Protein AF-A0A1J4XMN5-F1 (afdb_monomer_lite)

Sequence (183 aa):
MKHSKLVRDRIPEVIREAGKTPITHIADDAEYWQKLKQKLQEEVEEFIDNEETEELADILEIMYAICGFKRVSRDELESLRKKKAGERGGFKSRIILEEVKMKESSGAEKEDDEFWADGAFAETLGPEDLKEKMKTFHKKHDEDMNFNCRKCNKPISAHNKDWHNGMCDDCFNKEFFPDNEED

Secondary structure (DSSP, 8-state):
--------TTHHHHHHHTT------PPPHHHHHHHHHHHHHHHHHHHHHH--HHHHHHHHHHHHHHHHHHT--HHHHHHHHHHHHHHH--GGG-------PPP--SS------TTSSTTTTT-SS-HHHHHHHHHSTTS-TTS---EE-TTT--EE-HHHHHHTTT--HHHHHHHHS------

Foldseek 3Di:
DDDPADDPPCVQVVCVVVVHHDDDDDDDLVVVVVRLVVQLVVLVVVCVVPVDVVSVVSNVVSVVVVCVSLVNAPVNVVVVVVVLCVVPNDCPVVDDDDDDDDPPDPDDDDDDDPCPPVCNNPDDPDPVNVVVVVVCVPPDFPPQQPAAAPPPRHGGHPCCVVRLVSHDPVVSCCVRPNPPPDD

pLDDT: mean 77.35, std 20.61, range [35.09, 97.56]

Radius of gyration: 22.23 Å; chains: 1; bounding box: 67×42×49 Å

Structure (mmCIF, N/CA/C/O backbone):
data_AF-A0A1J4XMN5-F1
#
_entry.id   AF-A0A1J4XMN5-F1
#
loop_
_atom_site.group_PDB
_atom_site.id
_atom_site.type_symbol
_atom_site.label_atom_id
_atom_site.label_alt_id
_atom_site.label_comp_id
_atom_site.label_asym_id
_atom_site.label_entity_id
_atom_site.label_seq_id
_atom_site.pdbx_PDB_ins_code
_atom_site.Cartn_x
_atom_site.Cartn_y
_atom_site.Cartn_z
_atom_site.occupancy
_atom_site.B_iso_or_equiv
_atom_site.auth_seq_id
_atom_site.auth_comp_id
_atom_site.auth_asym_id
_atom_site.auth_atom_id
_atom_site.pdbx_PDB_model_num
ATOM 1 N N . MET A 1 1 ? -7.810 8.520 24.103 1.00 43.06 1 MET A N 1
ATOM 2 C CA . MET A 1 1 ? -7.811 9.414 22.924 1.00 43.06 1 MET A CA 1
ATOM 3 C C . MET A 1 1 ? -8.559 8.712 21.798 1.00 43.06 1 MET A C 1
ATOM 5 O O . MET A 1 1 ? -8.494 7.491 21.736 1.00 43.06 1 MET A O 1
ATOM 9 N N . LYS A 1 2 ? -9.321 9.431 20.962 1.00 53.53 2 LYS A N 1
ATOM 10 C CA . LYS A 1 2 ? -9.888 8.843 19.737 1.00 53.53 2 LYS A CA 1
ATOM 11 C C . LYS A 1 2 ? -8.751 8.692 18.730 1.00 53.53 2 LYS A C 1
ATOM 13 O O . LYS A 1 2 ? -8.164 9.697 18.343 1.00 53.53 2 LYS A O 1
ATOM 18 N N . HIS A 1 3 ? -8.449 7.464 18.330 1.00 66.00 3 HIS A N 1
ATOM 19 C CA . HIS A 1 3 ? -7.509 7.191 17.248 1.00 66.00 3 HIS A CA 1
ATOM 20 C C . HIS A 1 3 ? -8.327 6.853 16.002 1.00 66.00 3 HIS A C 1
ATOM 22 O O . HIS A 1 3 ? -8.881 5.763 15.903 1.00 66.00 3 HIS A O 1
ATOM 28 N N . SER A 1 4 ? -8.459 7.809 15.081 1.00 84.38 4 SER A N 1
ATOM 29 C CA . SER A 1 4 ? -9.066 7.553 13.770 1.00 84.38 4 SER A CA 1
ATOM 30 C C . SER A 1 4 ? -8.013 6.889 12.882 1.00 84.38 4 SER A C 1
ATOM 32 O O . SER A 1 4 ? -7.236 7.589 12.231 1.00 84.38 4 SER A O 1
ATOM 34 N N . LYS A 1 5 ? -7.930 5.557 12.923 1.00 90.88 5 LYS A N 1
ATOM 35 C CA . LYS A 1 5 ? -7.041 4.747 12.076 1.00 90.88 5 LYS A CA 1
ATOM 36 C C . LYS A 1 5 ? -7.800 4.218 10.856 1.00 90.88 5 LYS A C 1
ATOM 38 O O . LYS A 1 5 ? -9.015 4.035 10.927 1.00 90.88 5 LYS A O 1
ATOM 43 N N . LEU A 1 6 ? -7.081 3.973 9.762 1.00 95.50 6 LEU A N 1
ATOM 44 C CA . LEU A 1 6 ? -7.609 3.193 8.643 1.00 95.50 6 LEU A CA 1
ATOM 45 C C . LEU A 1 6 ? -7.642 1.721 9.049 1.00 95.50 6 LEU A C 1
ATOM 47 O O . LEU A 1 6 ? -6.678 1.225 9.628 1.00 95.50 6 LEU A O 1
ATOM 51 N N . VAL A 1 7 ? -8.742 1.039 8.762 1.00 95.12 7 VAL A N 1
ATOM 52 C CA . VAL A 1 7 ? -8.933 -0.381 9.075 1.00 95.12 7 VAL A CA 1
ATOM 53 C C . VAL A 1 7 ? -9.435 -1.110 7.834 1.00 95.12 7 VAL A C 1
ATOM 55 O O . VAL A 1 7 ? -10.051 -0.484 6.974 1.00 95.12 7 VAL A O 1
ATOM 58 N N . ARG A 1 8 ? -9.198 -2.425 7.753 1.00 95.56 8 ARG A N 1
ATOM 59 C CA . ARG A 1 8 ? -9.770 -3.276 6.697 1.00 95.56 8 ARG A CA 1
ATOM 60 C C . ARG A 1 8 ? -11.302 -3.290 6.784 1.00 95.56 8 ARG A C 1
ATOM 62 O O . ARG A 1 8 ? -11.869 -3.191 7.875 1.00 95.56 8 ARG A O 1
ATOM 69 N N . ASP A 1 9 ? -11.962 -3.502 5.650 1.00 95.62 9 ASP A N 1
ATOM 70 C CA . ASP A 1 9 ? -13.419 -3.350 5.497 1.00 95.62 9 ASP A CA 1
ATOM 71 C C . ASP A 1 9 ? -14.252 -4.201 6.465 1.00 95.62 9 ASP A C 1
ATOM 73 O O . ASP A 1 9 ? -15.321 -3.782 6.905 1.00 95.62 9 ASP A O 1
ATOM 77 N N . ARG A 1 10 ? -13.744 -5.380 6.850 1.00 96.56 10 ARG A N 1
ATOM 78 C CA . ARG A 1 10 ? -14.429 -6.304 7.772 1.00 96.56 10 ARG A CA 1
ATOM 79 C C . ARG A 1 10 ? -14.141 -6.049 9.253 1.00 96.56 10 ARG A C 1
ATOM 81 O O . ARG A 1 10 ? -14.797 -6.633 10.110 1.00 96.56 10 ARG A O 1
ATOM 88 N N . ILE A 1 11 ? -13.214 -5.157 9.605 1.00 95.50 11 ILE A N 1
ATOM 89 C CA . ILE A 1 11 ? -12.894 -4.869 11.016 1.00 95.50 11 ILE A CA 1
ATOM 90 C C . ILE A 1 11 ? -14.115 -4.374 11.811 1.00 95.50 11 ILE A C 1
ATOM 92 O O . ILE A 1 11 ? -14.312 -4.838 12.937 1.00 95.50 11 ILE A O 1
ATOM 96 N N . PRO A 1 12 ? -14.997 -3.506 11.277 1.00 95.00 12 PRO A N 1
ATOM 97 C CA . PRO A 1 12 ? -16.227 -3.140 11.974 1.00 95.00 12 PRO A CA 1
ATOM 98 C C . PRO A 1 12 ? -17.141 -4.340 12.273 1.00 95.00 12 PRO A C 1
ATOM 100 O O . PRO A 1 12 ? -17.806 -4.351 13.306 1.00 95.00 12 PRO A O 1
ATOM 103 N N . GLU A 1 13 ? -17.183 -5.351 11.403 1.00 96.75 13 GLU A N 1
ATOM 104 C CA . GLU A 1 13 ? -17.968 -6.576 11.615 1.00 96.75 13 GLU A CA 1
ATOM 105 C C . GLU A 1 13 ? -17.373 -7.418 12.740 1.00 96.75 13 GLU A C 1
ATOM 107 O O . GLU A 1 13 ? -18.078 -7.725 13.699 1.00 96.75 13 GLU A O 1
ATOM 112 N N . VAL A 1 14 ? -16.061 -7.653 12.703 1.00 96.75 14 VAL A N 1
ATOM 113 C CA . VAL A 1 14 ? -15.330 -8.370 13.760 1.00 96.75 14 VAL A CA 1
ATOM 114 C C . VAL A 1 14 ? -15.523 -7.701 15.130 1.00 96.75 14 VAL A C 1
ATOM 116 O O . VAL A 1 14 ? -15.741 -8.370 16.141 1.00 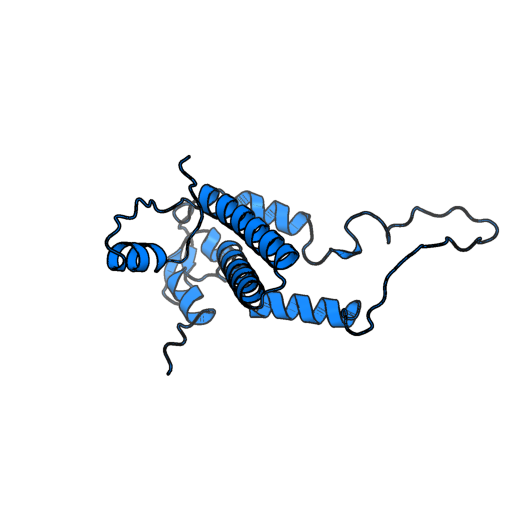96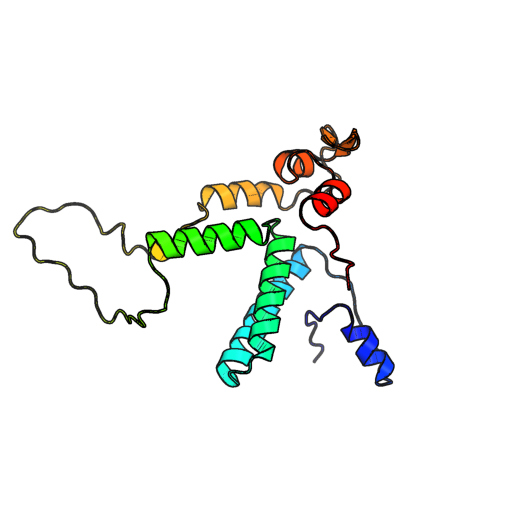.75 14 VAL A O 1
ATOM 119 N N . ILE A 1 15 ? -15.514 -6.363 15.190 1.00 93.94 15 ILE A N 1
ATOM 120 C CA . ILE A 1 15 ? -15.774 -5.617 16.435 1.00 93.94 15 ILE A CA 1
ATOM 121 C C . ILE A 1 15 ? -17.207 -5.857 16.941 1.00 93.94 15 ILE A C 1
ATOM 123 O O . ILE A 1 15 ? -17.400 -6.017 18.151 1.00 93.94 15 ILE A O 1
ATOM 127 N N . ARG A 1 16 ? -18.203 -5.895 16.043 1.00 96.81 16 ARG A N 1
ATOM 128 C CA . ARG A 1 16 ? -19.604 -6.194 16.397 1.00 96.81 16 ARG A CA 1
ATOM 129 C C . ARG A 1 16 ? -19.766 -7.615 16.924 1.00 96.81 16 ARG A C 1
ATOM 131 O O . ARG A 1 16 ? -20.441 -7.802 17.934 1.00 96.81 16 ARG A O 1
ATOM 138 N N . GLU A 1 17 ? -19.122 -8.589 16.290 1.00 96.75 17 GLU A N 1
ATOM 139 C CA . GLU A 1 17 ? -19.130 -9.994 16.722 1.00 96.75 17 GLU A CA 1
ATOM 140 C C . GLU A 1 17 ? -18.496 -10.176 18.105 1.00 96.75 17 GLU A C 1
ATOM 142 O O . GLU A 1 17 ? -18.982 -10.959 18.918 1.00 96.75 17 GLU A O 1
ATOM 147 N N . ALA A 1 18 ? -17.489 -9.365 18.434 1.00 96.44 18 ALA A N 1
ATOM 148 C CA . ALA A 1 18 ? -16.900 -9.300 19.770 1.00 96.44 18 ALA A CA 1
ATOM 149 C C . ALA A 1 18 ? -17.785 -8.582 20.820 1.00 96.44 18 ALA A C 1
ATOM 151 O O . ALA A 1 18 ? -17.315 -8.283 21.922 1.00 96.44 18 ALA A O 1
ATOM 152 N N . GLY A 1 19 ? -19.042 -8.253 20.494 1.00 96.75 19 GLY A N 1
ATOM 153 C CA . GLY A 1 19 ? -19.995 -7.590 21.390 1.00 96.75 19 GLY A CA 1
ATOM 154 C C . GLY A 1 19 ? -19.717 -6.101 21.627 1.00 96.75 19 GLY A C 1
ATOM 155 O O . GLY A 1 19 ? -20.269 -5.512 22.557 1.00 96.75 19 GLY A O 1
ATOM 156 N N . LYS A 1 20 ? -18.852 -5.477 20.817 1.00 96.06 20 LYS A N 1
ATOM 157 C CA . LYS A 1 20 ? -18.504 -4.051 20.904 1.00 96.06 20 LYS A CA 1
ATOM 158 C C . LYS A 1 20 ? -19.207 -3.264 19.794 1.00 96.06 20 LYS A C 1
ATOM 160 O O . LYS A 1 20 ? -19.595 -3.805 18.767 1.00 96.06 20 LYS A O 1
ATOM 165 N N . THR A 1 21 ? -19.379 -1.957 19.980 1.00 95.31 21 THR A N 1
ATOM 166 C CA . THR A 1 21 ? -19.981 -1.082 18.957 1.00 95.31 21 THR A CA 1
ATOM 167 C C . THR A 1 21 ? -18.892 -0.266 18.253 1.00 95.31 21 THR A C 1
ATOM 169 O O . THR A 1 21 ? -18.309 0.614 18.893 1.00 95.31 21 THR A O 1
ATOM 172 N N . PRO A 1 22 ? -18.589 -0.523 16.965 1.00 94.50 22 PRO A N 1
ATOM 173 C CA . PRO A 1 22 ? -17.651 0.301 16.210 1.00 94.50 22 PRO A CA 1
ATOM 174 C C . PRO A 1 22 ? -18.287 1.654 15.862 1.00 94.50 22 PRO A C 1
ATOM 176 O O . PRO A 1 22 ? -19.468 1.725 15.523 1.00 94.50 22 PRO A O 1
ATOM 179 N N . ILE A 1 23 ? -17.492 2.723 15.906 1.00 94.69 23 ILE A N 1
ATOM 180 C CA . ILE A 1 23 ? -17.872 4.051 15.410 1.00 94.69 23 ILE A CA 1
ATOM 181 C C . ILE A 1 23 ? -16.975 4.359 14.214 1.00 94.69 23 ILE A C 1
ATOM 183 O O . ILE A 1 23 ? -15.767 4.509 14.385 1.00 94.69 23 ILE A O 1
ATOM 187 N N . THR A 1 24 ? -17.562 4.433 13.022 1.00 94.44 24 THR A N 1
ATOM 188 C CA . THR A 1 24 ? -16.839 4.573 11.751 1.00 94.44 24 THR A CA 1
ATOM 189 C C . THR A 1 24 ? -17.468 5.649 10.876 1.00 94.44 24 THR A C 1
ATOM 191 O O . THR A 1 24 ? -18.656 5.947 10.995 1.00 94.44 24 THR A O 1
ATOM 194 N N . HIS A 1 25 ? -16.682 6.190 9.953 1.00 94.94 25 HIS A N 1
ATOM 195 C CA . HIS A 1 25 ? -17.148 6.990 8.824 1.00 94.94 25 HIS A CA 1
ATOM 196 C C . HIS A 1 25 ? -16.390 6.555 7.568 1.00 94.94 25 HIS A C 1
ATOM 198 O O . HIS A 1 25 ? -15.361 5.888 7.667 1.00 94.94 25 HIS A O 1
ATOM 204 N N . ILE A 1 26 ? -16.917 6.909 6.400 1.00 95.56 26 ILE A N 1
ATOM 205 C CA . ILE A 1 26 ? -16.227 6.696 5.127 1.00 95.56 26 ILE A CA 1
ATOM 206 C C . ILE A 1 26 ? -15.439 7.967 4.814 1.00 95.56 26 ILE A C 1
ATOM 208 O O . ILE A 1 26 ? -16.012 9.057 4.830 1.00 95.56 26 ILE A O 1
ATOM 212 N N . ALA A 1 27 ? -14.134 7.818 4.595 1.00 94.12 27 ALA A N 1
ATOM 213 C CA . ALA A 1 27 ? -13.236 8.919 4.266 1.00 94.12 27 ALA A CA 1
ATOM 214 C C . ALA A 1 27 ? -13.493 9.439 2.841 1.00 94.12 27 ALA A C 1
ATOM 216 O O . ALA A 1 27 ? -13.874 8.671 1.957 1.00 94.12 27 ALA A O 1
ATOM 217 N N . ASP A 1 28 ? -13.249 10.730 2.615 1.00 93.25 28 ASP A N 1
ATOM 218 C CA . ASP A 1 28 ? -13.096 11.263 1.257 1.00 93.25 28 ASP A CA 1
ATOM 219 C C . ASP A 1 28 ? -11.706 10.929 0.683 1.00 93.25 28 ASP A C 1
ATOM 221 O O . ASP A 1 28 ? -10.839 10.412 1.388 1.00 93.25 28 ASP A O 1
ATOM 225 N N . ASP A 1 29 ? -11.463 11.232 -0.594 1.00 92.50 29 ASP A N 1
ATOM 226 C CA . ASP A 1 29 ? -10.195 10.905 -1.263 1.00 92.50 29 ASP A CA 1
ATOM 227 C C . ASP A 1 29 ? -8.966 11.533 -0.582 1.00 92.50 29 ASP A C 1
ATOM 229 O O . ASP A 1 29 ? -7.884 10.936 -0.547 1.00 92.50 29 ASP A O 1
ATOM 233 N N . ALA A 1 30 ? -9.106 12.747 -0.040 1.00 93.06 30 ALA A N 1
ATOM 234 C CA . ALA A 1 30 ? -8.001 13.466 0.583 1.00 93.06 30 ALA A CA 1
ATOM 235 C C . ALA A 1 30 ? -7.661 12.870 1.954 1.00 93.06 30 ALA A C 1
ATOM 237 O O . ALA A 1 30 ? -6.485 12.618 2.243 1.00 93.06 30 ALA A O 1
ATOM 238 N N . GLU A 1 31 ? -8.679 12.611 2.777 1.00 92.62 31 GLU A N 1
ATOM 239 C CA . GLU A 1 31 ? -8.538 11.918 4.053 1.00 92.62 31 GLU A CA 1
ATOM 240 C C . GLU A 1 31 ? -8.009 10.499 3.829 1.00 92.62 31 GLU A C 1
ATOM 242 O O . GLU A 1 31 ? -7.037 10.105 4.475 1.00 92.62 31 GLU A O 1
ATOM 247 N N . TYR A 1 32 ? -8.572 9.753 2.877 1.00 95.31 32 TYR A N 1
ATOM 248 C CA . TYR A 1 32 ? -8.158 8.388 2.570 1.00 95.31 32 TYR A CA 1
ATOM 249 C C . TYR A 1 32 ? -6.684 8.322 2.162 1.00 95.31 32 TYR A C 1
ATOM 251 O O . TYR A 1 32 ? -5.929 7.518 2.707 1.00 95.31 32 TYR A O 1
ATOM 259 N N . TRP A 1 33 ? -6.220 9.230 1.297 1.00 95.56 33 TRP A N 1
ATOM 260 C CA . TRP A 1 33 ? -4.805 9.299 0.926 1.00 95.56 33 TRP A CA 1
ATOM 261 C C . TRP A 1 33 ? -3.885 9.597 2.115 1.00 95.56 33 TRP A C 1
ATOM 263 O O . TRP A 1 33 ? -2.801 9.021 2.239 1.00 95.56 33 TRP A O 1
ATOM 273 N N . GLN A 1 34 ? -4.288 10.508 3.004 1.00 95.62 34 GLN A N 1
ATOM 274 C CA . GLN A 1 34 ? -3.528 10.778 4.224 1.00 95.62 34 GLN A CA 1
ATOM 275 C C . GLN A 1 34 ? -3.486 9.551 5.137 1.00 95.62 34 GLN A C 1
ATOM 277 O O . GLN A 1 34 ? -2.426 9.229 5.675 1.00 95.62 34 GLN A O 1
ATOM 282 N N . LYS A 1 35 ? -4.616 8.858 5.274 1.00 95.88 35 LYS A N 1
ATOM 283 C CA . LYS A 1 35 ? -4.767 7.673 6.113 1.00 95.88 35 LYS A CA 1
ATOM 284 C C . LYS A 1 35 ? -3.999 6.466 5.577 1.00 95.88 35 LYS A C 1
ATOM 286 O O . LYS A 1 35 ? -3.371 5.787 6.378 1.00 95.88 35 LYS A O 1
ATOM 291 N N . LEU A 1 36 ? -3.938 6.264 4.260 1.00 96.94 36 LEU A N 1
ATOM 292 C CA . LEU A 1 36 ? -3.090 5.244 3.629 1.00 96.94 36 LEU A CA 1
ATOM 293 C C . LEU A 1 36 ? -1.604 5.459 3.931 1.00 96.94 36 LEU A C 1
ATOM 295 O O . LEU A 1 36 ? -0.912 4.515 4.290 1.00 96.94 36 LEU A O 1
ATOM 299 N N . LYS A 1 37 ? -1.108 6.700 3.828 1.00 96.31 37 LYS A N 1
ATOM 300 C CA . LYS A 1 37 ? 0.298 7.008 4.152 1.00 96.31 37 LYS A CA 1
ATOM 301 C C . LYS A 1 37 ? 0.615 6.783 5.629 1.00 96.31 37 LYS A C 1
ATOM 303 O O . LYS A 1 37 ? 1.678 6.263 5.937 1.00 96.31 37 LYS A O 1
ATOM 308 N N . GLN A 1 38 ? -0.297 7.182 6.519 1.00 96.06 38 GLN A N 1
ATOM 309 C CA . GLN A 1 38 ? -0.162 6.926 7.957 1.00 96.06 38 GLN A CA 1
ATOM 310 C C . GLN A 1 38 ? -0.132 5.426 8.240 1.00 96.06 38 GLN A C 1
ATOM 312 O O . GLN A 1 38 ? 0.732 4.978 8.979 1.00 96.06 38 GLN A O 1
ATOM 317 N N . LYS A 1 39 ? -1.032 4.662 7.611 1.00 96.44 39 LYS A N 1
ATOM 318 C CA . LYS A 1 39 ? -1.102 3.214 7.790 1.00 96.44 39 LYS A CA 1
ATOM 319 C C . LYS A 1 39 ? 0.154 2.518 7.263 1.00 96.44 39 LYS A C 1
ATOM 321 O O . LYS A 1 39 ? 0.698 1.682 7.956 1.00 96.44 39 LYS A O 1
ATOM 326 N N . LEU A 1 40 ? 0.677 2.926 6.102 1.00 97.38 40 LEU A N 1
ATOM 327 C CA . LEU A 1 40 ? 1.943 2.396 5.577 1.00 97.38 40 LEU A CA 1
ATOM 328 C C . LEU A 1 40 ? 3.110 2.622 6.544 1.00 97.38 40 LEU A C 1
ATOM 330 O O . LEU A 1 40 ? 3.948 1.746 6.699 1.00 97.38 40 LEU A O 1
ATOM 334 N N . GLN A 1 41 ? 3.185 3.810 7.148 1.00 97.06 41 GLN A N 1
ATOM 335 C CA . GLN A 1 41 ? 4.225 4.111 8.126 1.00 97.06 41 GLN A CA 1
ATOM 336 C C . GLN A 1 41 ? 4.079 3.238 9.378 1.00 97.06 41 GLN A C 1
ATOM 338 O O . GLN A 1 41 ? 5.077 2.691 9.825 1.00 97.06 41 GLN A O 1
ATOM 343 N N . GLU A 1 42 ? 2.854 3.093 9.890 1.00 95.44 42 GLU A N 1
ATOM 344 C CA . GLU A 1 42 ? 2.531 2.232 11.034 1.00 95.44 42 GLU A CA 1
ATOM 345 C C . GLU A 1 42 ? 3.007 0.791 10.799 1.00 95.44 42 GLU A C 1
ATOM 347 O O . GLU A 1 42 ? 3.848 0.327 11.557 1.00 95.44 42 GLU A O 1
ATOM 352 N N . GLU A 1 43 ? 2.602 0.128 9.708 1.00 96.81 43 GLU A N 1
ATOM 353 C CA . GLU A 1 43 ? 2.979 -1.287 9.509 1.00 96.81 43 GLU A CA 1
ATOM 354 C C . GLU A 1 43 ? 4.480 -1.466 9.214 1.00 96.81 43 GLU A C 1
ATOM 356 O O . GLU A 1 43 ? 5.062 -2.504 9.511 1.00 96.81 43 GLU A O 1
ATOM 361 N N . VAL A 1 44 ? 5.141 -0.470 8.605 1.00 97.56 44 VAL A N 1
ATOM 362 C CA . VAL A 1 44 ? 6.603 -0.510 8.411 1.00 97.56 44 VAL A CA 1
ATOM 363 C C . VAL A 1 44 ? 7.327 -0.387 9.749 1.00 97.56 44 VAL A C 1
ATOM 365 O O . VAL A 1 44 ? 8.322 -1.077 9.951 1.00 97.56 44 VAL A O 1
ATOM 368 N N . GLU A 1 45 ? 6.855 0.479 10.646 1.00 97.38 45 GLU A N 1
ATOM 369 C CA . GLU A 1 45 ? 7.384 0.590 12.009 1.00 97.38 45 GLU A CA 1
ATOM 370 C C . GLU A 1 45 ? 7.135 -0.707 12.795 1.00 97.38 45 GLU A C 1
ATOM 372 O O . GLU A 1 45 ? 8.071 -1.228 13.397 1.00 97.38 45 GLU A O 1
ATOM 377 N N . GLU A 1 46 ? 5.935 -1.290 12.704 1.00 94.75 46 GLU A N 1
ATOM 378 C CA . GLU A 1 46 ? 5.612 -2.577 13.337 1.00 94.75 46 GLU A CA 1
ATOM 379 C C . GLU A 1 46 ? 6.500 -3.710 12.794 1.00 94.75 46 GLU A C 1
ATOM 381 O O . GLU A 1 46 ? 7.121 -4.423 13.584 1.00 94.75 46 GLU A O 1
ATOM 386 N N . PHE A 1 47 ? 6.694 -3.802 11.472 1.00 96.69 47 PHE A N 1
ATOM 387 C CA . PHE A 1 47 ? 7.612 -4.774 10.867 1.00 96.69 47 PHE A CA 1
ATOM 388 C C . PHE A 1 47 ? 9.066 -4.590 11.326 1.00 96.69 47 PHE A C 1
ATOM 390 O O . PHE A 1 47 ? 9.775 -5.574 11.523 1.00 96.69 47 PHE A O 1
ATOM 397 N N . ILE A 1 48 ? 9.539 -3.349 11.479 1.00 96.19 48 ILE A N 1
ATOM 398 C CA . ILE A 1 48 ? 10.895 -3.076 11.981 1.00 96.19 48 ILE A CA 1
ATOM 399 C C . ILE A 1 48 ? 11.044 -3.543 13.436 1.00 96.19 48 ILE A C 1
ATOM 401 O O . ILE A 1 48 ? 12.119 -4.009 13.813 1.00 96.19 48 ILE A O 1
ATOM 405 N N . ASP A 1 49 ? 9.986 -3.427 14.238 1.00 95.44 49 ASP A N 1
ATOM 406 C CA . ASP A 1 49 ? 10.009 -3.771 15.659 1.00 95.44 49 ASP A CA 1
ATOM 407 C C . ASP A 1 49 ? 9.862 -5.281 15.919 1.00 95.44 49 ASP A C 1
ATOM 409 O O . ASP A 1 49 ? 10.510 -5.809 16.830 1.00 95.44 49 ASP A O 1
ATOM 413 N N . ASN A 1 50 ? 9.009 -5.980 15.161 1.00 93.62 50 ASN A N 1
ATOM 414 C CA . ASN A 1 50 ? 8.642 -7.380 15.422 1.00 93.62 50 ASN A CA 1
ATOM 415 C C . ASN A 1 50 ? 9.113 -8.387 14.348 1.00 93.62 50 ASN A C 1
ATOM 417 O O . ASN A 1 50 ? 9.186 -9.582 14.637 1.00 93.62 50 ASN A O 1
ATOM 421 N N . GLU A 1 51 ? 9.477 -7.918 13.149 1.00 92.06 51 GLU A N 1
ATOM 422 C CA . GLU A 1 51 ? 9.890 -8.715 11.980 1.00 92.06 51 GLU A CA 1
ATOM 423 C C . GLU A 1 51 ? 8.872 -9.793 11.541 1.00 92.06 51 GLU A C 1
ATOM 425 O O . GLU A 1 51 ? 9.228 -10.788 10.897 1.00 92.06 51 GLU A O 1
ATOM 430 N N . GLU A 1 52 ? 7.589 -9.614 11.864 1.00 93.38 52 GLU A N 1
ATOM 431 C CA . GLU A 1 52 ? 6.548 -10.602 11.590 1.00 93.38 52 GLU A CA 1
ATOM 432 C C . GLU A 1 52 ? 6.102 -10.590 10.119 1.00 93.38 52 GLU A C 1
ATOM 434 O O . GLU A 1 52 ? 5.982 -9.560 9.454 1.00 93.38 52 GLU A O 1
ATOM 439 N N . THR A 1 53 ? 5.819 -11.778 9.576 1.00 90.69 53 THR A N 1
ATOM 440 C CA . THR A 1 53 ? 5.367 -11.917 8.181 1.00 90.69 53 THR A CA 1
ATOM 441 C C . THR A 1 53 ? 3.965 -11.365 7.942 1.00 90.69 53 THR A C 1
ATOM 443 O O . THR A 1 53 ? 3.618 -11.102 6.790 1.00 90.69 53 THR A O 1
ATOM 446 N N . GLU A 1 54 ? 3.161 -11.217 8.998 1.00 93.25 54 GLU A N 1
ATOM 447 C CA . GLU A 1 54 ? 1.831 -10.603 8.917 1.00 93.25 54 GLU A CA 1
ATOM 448 C C . GLU A 1 54 ? 1.948 -9.122 8.526 1.00 93.25 54 GLU A C 1
ATOM 450 O O . GLU A 1 54 ? 1.279 -8.694 7.585 1.00 93.25 54 GLU A O 1
ATOM 455 N N . GLU A 1 55 ? 2.923 -8.398 9.084 1.00 95.12 55 GLU A N 1
ATOM 456 C CA . GLU A 1 55 ? 3.171 -6.992 8.740 1.00 95.12 55 GLU A CA 1
ATOM 457 C C . GLU A 1 55 ? 3.606 -6.816 7.281 1.00 95.12 55 GLU A C 1
ATOM 459 O O . GLU A 1 55 ? 3.192 -5.884 6.593 1.00 95.12 55 GLU A O 1
ATOM 464 N N . LEU A 1 56 ? 4.387 -7.757 6.736 1.00 93.31 56 LEU A N 1
ATOM 465 C CA . LEU A 1 56 ? 4.722 -7.753 5.306 1.00 93.31 56 LEU A CA 1
ATOM 466 C C . LEU A 1 56 ? 3.482 -7.919 4.418 1.00 93.31 56 LEU A C 1
ATOM 468 O O . LEU A 1 56 ? 3.429 -7.344 3.324 1.00 93.31 56 LEU A O 1
ATOM 472 N N . ALA A 1 57 ? 2.496 -8.704 4.860 1.00 95.56 57 ALA A N 1
ATOM 473 C CA . ALA A 1 57 ? 1.237 -8.868 4.142 1.00 95.56 57 ALA A CA 1
ATOM 474 C C . ALA A 1 57 ? 0.386 -7.591 4.209 1.00 95.56 57 ALA A C 1
ATOM 476 O O . ALA A 1 57 ? -0.202 -7.204 3.195 1.00 95.56 57 ALA A O 1
ATOM 477 N N . ASP A 1 58 ? 0.370 -6.899 5.350 1.00 95.56 58 ASP A N 1
ATOM 478 C CA . ASP A 1 58 ? -0.312 -5.611 5.491 1.00 95.56 58 ASP A CA 1
ATOM 479 C C . ASP A 1 58 ? 0.371 -4.502 4.671 1.00 95.56 58 ASP A C 1
ATOM 481 O O . ASP A 1 58 ? -0.305 -3.784 3.929 1.00 95.56 58 ASP A O 1
ATOM 485 N N . ILE A 1 59 ? 1.707 -4.432 4.659 1.00 97.38 59 ILE A N 1
ATOM 486 C CA . ILE A 1 59 ? 2.462 -3.530 3.772 1.00 97.38 59 ILE A CA 1
ATOM 487 C C . ILE A 1 59 ? 2.099 -3.791 2.303 1.00 97.38 59 ILE A C 1
ATOM 489 O O . ILE A 1 59 ? 1.860 -2.846 1.544 1.00 97.38 59 ILE A O 1
ATOM 493 N N . LEU A 1 60 ? 2.020 -5.060 1.884 1.00 96.19 60 LEU A N 1
ATOM 494 C CA . LEU A 1 60 ? 1.652 -5.419 0.513 1.00 96.19 60 LEU A CA 1
ATOM 495 C C . LEU A 1 60 ? 0.206 -5.019 0.170 1.00 96.19 60 LEU A C 1
ATOM 497 O O . LEU A 1 60 ? -0.033 -4.473 -0.910 1.00 96.19 60 LEU A O 1
ATOM 501 N N . GLU A 1 61 ? -0.746 -5.245 1.078 1.00 97.25 61 GLU A N 1
ATOM 502 C CA . GLU A 1 61 ? -2.133 -4.792 0.923 1.00 97.25 61 GLU A CA 1
ATOM 503 C C . GLU A 1 61 ? -2.188 -3.275 0.720 1.00 97.25 61 GLU A C 1
ATOM 505 O O . GLU A 1 61 ? -2.822 -2.782 -0.216 1.00 97.25 61 GLU A O 1
ATOM 510 N N . ILE A 1 62 ? -1.461 -2.521 1.547 1.00 97.06 62 ILE A N 1
ATOM 511 C CA . ILE A 1 62 ? -1.415 -1.061 1.459 1.00 97.06 62 ILE A CA 1
ATOM 512 C C . ILE A 1 62 ? -0.778 -0.617 0.140 1.00 97.06 62 ILE A C 1
ATOM 514 O O . ILE A 1 62 ? -1.270 0.323 -0.488 1.00 97.06 62 ILE A O 1
ATOM 518 N N . MET A 1 63 ? 0.264 -1.303 -0.345 1.00 96.50 63 MET A N 1
ATOM 519 C CA . MET A 1 63 ? 0.830 -1.037 -1.671 1.00 96.50 63 MET A CA 1
ATOM 520 C C . MET A 1 63 ? -0.213 -1.220 -2.780 1.00 96.50 63 MET A C 1
ATOM 522 O O . MET A 1 63 ? -0.281 -0.390 -3.690 1.00 96.50 63 MET A O 1
ATOM 526 N N . TYR A 1 64 ? -1.056 -2.254 -2.708 1.00 94.62 64 TYR A N 1
ATOM 527 C CA . TYR A 1 64 ? -2.147 -2.450 -3.666 1.00 94.62 64 TYR A CA 1
ATOM 528 C C . TYR A 1 64 ? -3.262 -1.412 -3.525 1.00 94.62 64 TYR A C 1
ATOM 530 O O . TYR A 1 64 ? -3.745 -0.918 -4.544 1.00 94.62 64 TYR A O 1
ATOM 538 N N . ALA A 1 65 ? -3.619 -1.010 -2.307 1.00 95.31 65 ALA A N 1
ATOM 539 C CA . ALA A 1 65 ? -4.572 0.071 -2.076 1.00 95.31 65 ALA A CA 1
ATOM 540 C C . ALA A 1 65 ? -4.060 1.409 -2.642 1.00 95.31 65 ALA A C 1
ATOM 542 O O . ALA A 1 65 ? -4.802 2.137 -3.305 1.00 95.31 65 ALA A O 1
ATOM 543 N N . ILE A 1 66 ? -2.767 1.705 -2.465 1.00 95.25 66 ILE A N 1
ATOM 544 C CA . ILE A 1 66 ? -2.096 2.865 -3.066 1.00 95.25 66 ILE A CA 1
ATOM 545 C C . ILE A 1 66 ? -2.108 2.764 -4.593 1.00 95.25 66 ILE A C 1
ATOM 547 O O . ILE A 1 66 ? -2.389 3.760 -5.255 1.00 95.25 66 ILE A O 1
ATOM 551 N N . CYS A 1 67 ? -1.835 1.586 -5.157 1.00 92.00 67 CYS A N 1
ATOM 552 C CA . CYS A 1 67 ? -1.922 1.345 -6.598 1.00 92.00 67 CYS A CA 1
ATOM 553 C C . CYS A 1 67 ? -3.329 1.635 -7.130 1.00 92.00 67 CYS A C 1
ATOM 555 O O . CYS A 1 67 ? -3.463 2.411 -8.072 1.00 92.00 67 CYS A O 1
ATOM 557 N N . GLY A 1 68 ? -4.371 1.107 -6.481 1.00 90.19 68 GLY A N 1
ATOM 558 C CA . GLY A 1 68 ? -5.764 1.383 -6.834 1.00 90.19 68 GLY A CA 1
ATOM 559 C C . GLY A 1 68 ? -6.095 2.874 -6.760 1.00 90.19 68 GLY A C 1
ATOM 560 O O . GLY A 1 68 ? -6.604 3.447 -7.722 1.00 90.19 68 GLY A O 1
ATOM 561 N N . PHE A 1 69 ? -5.703 3.541 -5.670 1.00 91.88 69 PHE A N 1
ATOM 562 C CA . PHE A 1 69 ? -5.919 4.980 -5.492 1.00 91.88 69 PHE A CA 1
ATOM 563 C C . PHE A 1 69 ? -5.170 5.830 -6.534 1.00 91.88 69 PHE A C 1
ATOM 565 O O . PHE A 1 69 ? -5.686 6.833 -7.026 1.00 91.88 69 PHE A O 1
ATOM 572 N N . LYS A 1 70 ? -3.949 5.426 -6.905 1.00 89.06 70 LYS A N 1
ATOM 573 C CA . LYS A 1 70 ? -3.116 6.091 -7.922 1.00 89.06 70 LYS A CA 1
ATOM 574 C C . LYS A 1 70 ? -3.407 5.640 -9.350 1.00 89.06 70 LYS A C 1
ATOM 576 O O . LYS A 1 70 ? -2.833 6.219 -10.270 1.00 89.06 70 LYS A O 1
ATOM 581 N N . ARG A 1 71 ? -4.289 4.653 -9.532 1.00 86.69 71 ARG A N 1
ATOM 582 C CA . ARG A 1 71 ? -4.630 4.036 -10.824 1.00 86.69 71 ARG A CA 1
ATOM 583 C C . ARG A 1 71 ? -3.419 3.478 -11.553 1.00 86.69 71 ARG A C 1
ATOM 585 O O . ARG A 1 71 ? -3.261 3.655 -12.755 1.00 86.69 71 ARG A O 1
ATOM 592 N N . VAL A 1 72 ? -2.553 2.837 -10.788 1.00 88.81 72 VAL A N 1
ATOM 593 C CA . VAL A 1 72 ? -1.460 2.027 -11.308 1.00 88.81 72 VAL A CA 1
ATOM 594 C C . VAL A 1 72 ? -1.891 0.581 -11.137 1.00 88.81 72 VAL A C 1
ATOM 596 O O . VAL A 1 72 ? -2.296 0.179 -10.049 1.00 88.81 72 VAL A O 1
ATOM 599 N N . SER A 1 73 ? -1.852 -0.205 -12.204 1.00 87.94 73 SER A N 1
ATOM 600 C CA . SER A 1 73 ? -2.141 -1.634 -12.109 1.00 87.94 73 SER A CA 1
ATOM 601 C C . SER A 1 73 ? -1.004 -2.376 -11.402 1.00 87.94 73 SER A C 1
ATOM 603 O O . SER A 1 73 ? 0.153 -1.941 -11.378 1.00 87.94 73 SER A O 1
ATOM 605 N N . ARG A 1 74 ? -1.320 -3.548 -10.844 1.00 89.75 74 ARG A N 1
ATOM 606 C CA . ARG A 1 74 ? -0.310 -4.425 -10.232 1.00 89.75 74 ARG A CA 1
ATOM 607 C C . ARG A 1 74 ? 0.756 -4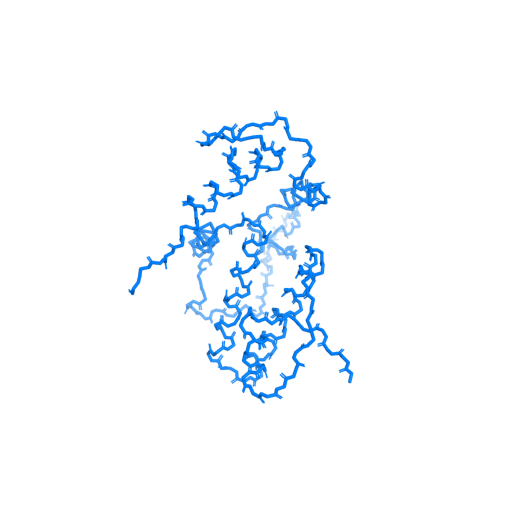.838 -11.253 1.00 89.75 74 ARG A C 1
ATOM 609 O O . ARG A 1 74 ? 1.938 -4.853 -10.922 1.00 89.75 74 ARG A O 1
ATOM 616 N N . ASP A 1 75 ? 0.345 -5.090 -12.493 1.00 90.31 75 ASP A N 1
ATOM 617 C CA . ASP A 1 75 ? 1.238 -5.475 -13.587 1.00 90.31 75 ASP A CA 1
ATOM 618 C C . ASP A 1 75 ? 2.157 -4.336 -14.029 1.00 90.31 75 ASP A C 1
ATOM 620 O O . ASP A 1 75 ? 3.330 -4.573 -14.324 1.00 90.31 75 ASP A O 1
ATOM 624 N N . GLU A 1 76 ? 1.670 -3.092 -14.044 1.00 89.56 76 GLU A N 1
ATOM 625 C CA . GLU A 1 76 ? 2.513 -1.920 -14.301 1.00 89.56 76 GLU A CA 1
ATOM 626 C C . GLU A 1 76 ? 3.551 -1.739 -13.194 1.00 89.56 76 GLU A C 1
ATOM 628 O O . GLU A 1 76 ? 4.735 -1.557 -13.493 1.00 89.56 76 GLU A O 1
ATOM 633 N N . LEU A 1 77 ? 3.146 -1.850 -11.923 1.00 91.94 77 LEU A N 1
ATOM 634 C CA . LEU A 1 77 ? 4.080 -1.770 -10.799 1.00 91.94 77 LEU A CA 1
ATOM 635 C C . LEU A 1 77 ? 5.128 -2.892 -10.861 1.00 91.94 77 LEU A C 1
ATOM 637 O O . LEU A 1 77 ? 6.324 -2.642 -10.693 1.00 91.94 77 LEU A O 1
ATOM 641 N N . GLU A 1 78 ? 4.705 -4.120 -11.154 1.00 93.75 78 GLU A N 1
ATOM 642 C CA . GLU A 1 78 ? 5.599 -5.270 -11.286 1.00 93.75 78 GLU A CA 1
ATOM 643 C C . GLU A 1 78 ? 6.540 -5.132 -12.490 1.00 93.75 78 GLU A C 1
ATOM 645 O O . GLU A 1 78 ? 7.724 -5.469 -12.409 1.00 93.75 78 GLU A O 1
ATOM 650 N N . SER A 1 79 ? 6.054 -4.581 -13.601 1.00 93.31 79 SER A N 1
ATOM 651 C CA . SER A 1 79 ? 6.869 -4.287 -14.782 1.00 93.31 79 SER A CA 1
ATOM 652 C C . SER A 1 79 ? 7.927 -3.228 -14.477 1.00 93.31 79 SER A C 1
ATOM 654 O O . SER A 1 79 ? 9.092 -3.406 -14.842 1.00 93.31 79 SER A O 1
ATOM 656 N N . LEU A 1 80 ? 7.569 -2.170 -13.741 1.00 92.62 80 LEU A N 1
ATOM 657 C CA . LEU A 1 80 ? 8.519 -1.165 -13.257 1.00 92.62 80 LEU A CA 1
ATOM 658 C C . LEU A 1 80 ? 9.565 -1.786 -12.323 1.00 92.62 80 LEU A C 1
ATOM 660 O O . LEU A 1 80 ? 10.760 -1.524 -12.479 1.00 92.62 80 LEU A O 1
ATOM 664 N N . ARG A 1 81 ? 9.148 -2.657 -11.395 1.00 94.56 81 ARG A N 1
ATOM 665 C CA . ARG A 1 81 ? 10.058 -3.388 -10.501 1.00 94.56 81 ARG A CA 1
ATOM 666 C C . ARG A 1 81 ? 11.036 -4.264 -11.288 1.00 94.56 81 ARG A C 1
ATOM 668 O O . ARG A 1 81 ? 12.237 -4.225 -11.020 1.00 94.56 81 ARG A O 1
ATOM 675 N N . LYS A 1 82 ? 10.550 -5.029 -12.274 1.00 93.44 82 LYS A N 1
ATOM 676 C CA . LYS A 1 82 ? 11.377 -5.878 -13.152 1.00 93.44 82 LYS A CA 1
ATOM 677 C C . LYS A 1 82 ? 12.348 -5.056 -13.994 1.00 93.44 82 LYS A C 1
ATOM 679 O O . LYS A 1 82 ? 13.513 -5.431 -14.087 1.00 93.44 82 LYS A O 1
ATOM 684 N N . LYS A 1 83 ? 11.898 -3.932 -14.562 1.00 93.38 83 LYS A N 1
ATOM 685 C CA . LYS A 1 83 ? 12.748 -3.007 -15.324 1.00 93.38 83 LYS A CA 1
ATOM 686 C C . LYS A 1 83 ? 13.900 -2.488 -14.461 1.00 93.38 83 LYS A C 1
ATOM 688 O O . LYS A 1 83 ? 15.054 -2.671 -14.836 1.00 93.38 83 LYS A O 1
ATOM 693 N N . LYS A 1 84 ? 13.605 -1.962 -13.264 1.00 89.31 84 LYS A N 1
ATOM 694 C CA . LYS A 1 84 ? 14.629 -1.521 -12.298 1.00 89.31 84 LYS A CA 1
ATOM 695 C C . LYS A 1 84 ? 15.594 -2.648 -11.932 1.00 89.31 84 LYS A C 1
ATOM 697 O O . LYS A 1 84 ? 16.799 -2.430 -11.900 1.00 89.31 84 LYS A O 1
ATOM 702 N N . ALA A 1 85 ? 15.077 -3.855 -11.703 1.00 88.06 85 ALA A N 1
ATOM 703 C CA . ALA A 1 85 ? 15.907 -5.015 -11.396 1.00 88.06 85 ALA A CA 1
ATOM 704 C C . ALA A 1 85 ? 16.822 -5.431 -12.563 1.00 88.06 85 ALA A C 1
ATOM 706 O O . ALA A 1 85 ? 17.928 -5.906 -12.322 1.00 88.06 85 ALA A O 1
ATOM 707 N N . GLY A 1 86 ? 16.382 -5.258 -13.812 1.00 85.94 86 GLY A N 1
ATOM 708 C CA . GLY A 1 86 ? 17.197 -5.502 -15.003 1.00 85.94 86 GLY A CA 1
ATOM 709 C C . GLY A 1 86 ? 18.269 -4.433 -15.226 1.00 85.94 86 GLY A C 1
ATOM 710 O O . GLY A 1 86 ? 19.397 -4.767 -15.570 1.00 85.94 86 GLY A O 1
ATOM 711 N N . GLU A 1 87 ? 17.935 -3.162 -14.991 1.00 87.31 87 GLU A N 1
ATOM 712 C CA . GLU A 1 87 ? 18.847 -2.025 -15.177 1.00 87.31 87 GLU A CA 1
ATOM 713 C C . GLU A 1 87 ? 19.887 -1.904 -14.055 1.00 87.31 87 GLU A C 1
ATOM 715 O O . GLU A 1 87 ? 21.040 -1.568 -14.314 1.00 87.31 87 GLU A O 1
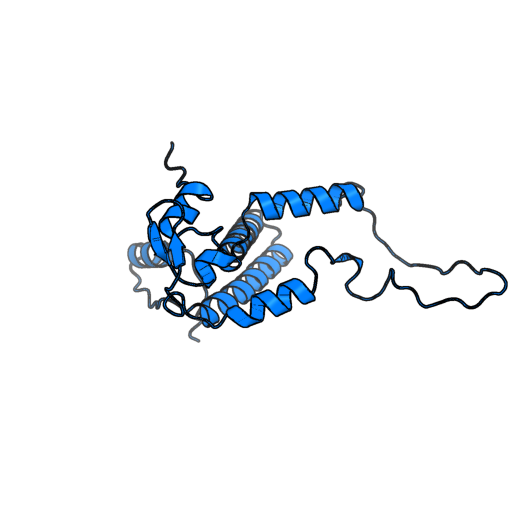ATOM 720 N N . ARG A 1 88 ? 19.484 -2.157 -12.803 1.00 87.88 88 ARG A N 1
ATOM 721 C CA . ARG A 1 88 ? 20.270 -1.838 -11.595 1.00 87.88 88 ARG A CA 1
ATOM 722 C C . ARG A 1 88 ? 20.578 -3.059 -10.725 1.00 87.88 88 ARG A C 1
ATOM 724 O O . ARG A 1 88 ? 21.259 -2.936 -9.711 1.00 87.88 88 ARG A O 1
ATOM 731 N N . GLY A 1 89 ? 20.097 -4.242 -11.106 1.00 82.38 89 GLY A N 1
ATOM 732 C CA . GLY A 1 89 ? 20.141 -5.431 -10.259 1.00 82.38 89 GLY A CA 1
ATOM 733 C C . GLY A 1 89 ? 19.085 -5.405 -9.148 1.00 82.38 89 GLY A C 1
ATOM 734 O O . GLY A 1 89 ? 18.291 -4.478 -9.014 1.00 82.38 89 GLY A O 1
ATOM 735 N N . GLY A 1 90 ? 19.057 -6.464 -8.340 1.00 86.06 90 GLY A N 1
ATOM 736 C CA . GLY A 1 90 ? 18.226 -6.545 -7.136 1.00 86.06 90 GLY A CA 1
ATOM 737 C C . GLY A 1 90 ? 19.075 -6.763 -5.886 1.00 86.06 90 GLY A C 1
ATOM 738 O O . GLY A 1 90 ? 20.286 -6.943 -5.963 1.00 86.06 90 GLY A O 1
ATOM 739 N N . PHE A 1 91 ? 18.436 -6.859 -4.724 1.00 83.19 91 PHE A N 1
ATOM 740 C CA . PHE A 1 91 ? 19.131 -6.967 -3.432 1.00 83.19 91 PHE A CA 1
ATOM 741 C C . PHE A 1 91 ? 19.761 -8.348 -3.137 1.00 83.19 91 PHE A C 1
ATOM 743 O O . PHE A 1 91 ? 20.281 -8.577 -2.047 1.00 83.19 91 PHE A O 1
ATOM 750 N N . LYS A 1 92 ? 19.766 -9.284 -4.101 1.00 84.88 92 LYS A N 1
ATOM 751 C CA . LYS A 1 92 ? 20.260 -10.667 -3.914 1.00 84.88 92 LYS A CA 1
ATOM 752 C C . LYS A 1 92 ? 21.747 -10.744 -3.561 1.00 84.88 92 LYS A C 1
ATOM 754 O O . LYS A 1 92 ? 22.140 -11.639 -2.820 1.00 84.88 92 LYS A O 1
ATOM 759 N N . SER A 1 93 ? 22.554 -9.817 -4.074 1.00 86.50 93 SER A N 1
ATOM 760 C CA . SER A 1 93 ? 24.003 -9.791 -3.842 1.00 86.50 93 SER A CA 1
ATOM 761 C C . SER A 1 93 ? 24.399 -9.194 -2.488 1.00 86.50 93 SER A C 1
ATOM 763 O O . SER A 1 93 ? 25.578 -9.236 -2.155 1.00 86.50 93 SER A O 1
ATOM 765 N N . ARG A 1 94 ? 23.441 -8.653 -1.710 1.00 87.25 94 ARG A N 1
ATOM 766 C CA . ARG A 1 94 ? 23.666 -8.094 -0.360 1.00 87.25 94 ARG A CA 1
ATOM 767 C C . ARG A 1 94 ? 24.782 -7.038 -0.308 1.00 87.25 94 ARG A C 1
ATOM 769 O O . ARG A 1 94 ? 25.565 -6.998 0.634 1.00 87.25 94 ARG A O 1
ATOM 776 N N . ILE A 1 95 ? 24.880 -6.219 -1.353 1.00 83.44 95 ILE A N 1
ATOM 777 C CA . ILE A 1 95 ? 25.910 -5.183 -1.471 1.00 83.44 95 ILE A CA 1
ATOM 778 C C . ILE A 1 95 ? 25.508 -3.991 -0.599 1.00 83.44 95 ILE A C 1
ATOM 780 O O . ILE A 1 95 ? 24.410 -3.463 -0.767 1.00 83.44 95 ILE A O 1
ATOM 784 N N . ILE A 1 96 ? 26.410 -3.568 0.289 1.00 86.38 96 ILE A N 1
ATOM 785 C CA . ILE A 1 96 ? 26.300 -2.344 1.090 1.00 86.38 96 ILE A CA 1
ATOM 786 C C . ILE A 1 96 ? 27.323 -1.341 0.553 1.00 86.38 96 ILE A C 1
ATOM 788 O O . ILE A 1 96 ? 28.491 -1.685 0.363 1.00 86.38 96 ILE A O 1
ATOM 792 N N . LEU A 1 97 ? 26.875 -0.124 0.249 1.00 90.06 97 LEU A N 1
ATOM 793 C CA . LEU A 1 97 ? 27.739 0.964 -0.199 1.00 90.06 97 LEU A CA 1
ATOM 794 C C . LEU A 1 97 ? 28.219 1.756 1.023 1.00 90.06 97 LEU A C 1
ATOM 796 O O . LEU A 1 97 ? 27.412 2.424 1.659 1.00 90.06 97 LEU A O 1
ATOM 800 N N . GLU A 1 98 ? 29.514 1.683 1.328 1.00 90.38 98 GLU A N 1
ATOM 801 C CA . GLU A 1 98 ? 30.115 2.360 2.492 1.00 90.38 98 GLU A CA 1
ATOM 802 C C . GLU A 1 98 ? 30.616 3.776 2.161 1.00 90.38 98 GLU A C 1
ATOM 804 O O . GLU A 1 98 ? 30.430 4.714 2.929 1.00 90.38 98 GLU A O 1
ATOM 809 N N . GLU A 1 99 ? 31.267 3.952 1.009 1.00 89.12 99 GLU A N 1
ATOM 810 C CA . GLU A 1 99 ? 31.875 5.222 0.605 1.00 89.12 99 GLU A CA 1
ATOM 811 C C . GLU A 1 99 ? 32.037 5.261 -0.921 1.00 89.12 99 GLU A C 1
ATOM 813 O O . GLU A 1 99 ? 32.313 4.239 -1.556 1.00 89.12 99 GLU A O 1
ATOM 818 N N . VAL A 1 100 ? 31.920 6.450 -1.514 1.00 91.75 100 VAL A N 1
ATOM 819 C CA . VAL A 1 100 ? 32.230 6.704 -2.925 1.00 91.75 100 VAL A CA 1
ATOM 820 C C . VAL A 1 100 ? 33.440 7.626 -2.984 1.00 91.75 100 VAL A C 1
ATOM 822 O O . VAL A 1 100 ? 33.397 8.741 -2.474 1.00 91.75 100 VAL A O 1
ATOM 825 N N . LYS A 1 101 ? 34.522 7.176 -3.624 1.00 90.62 101 LYS A N 1
ATOM 826 C CA . LYS A 1 101 ? 35.711 8.006 -3.856 1.00 90.62 101 LYS A CA 1
ATOM 827 C C . LYS A 1 101 ? 35.745 8.471 -5.300 1.00 90.62 101 LYS A C 1
ATOM 829 O O . LYS A 1 101 ? 35.706 7.652 -6.220 1.00 90.62 101 LYS A O 1
ATOM 834 N N . MET A 1 102 ? 35.868 9.780 -5.481 1.00 82.38 102 MET A N 1
ATOM 835 C CA . MET A 1 102 ? 36.196 10.379 -6.770 1.00 82.38 102 MET A CA 1
ATOM 836 C C . MET A 1 102 ? 37.538 9.820 -7.250 1.00 82.38 102 MET A C 1
ATOM 838 O O . MET A 1 102 ? 38.494 9.721 -6.476 1.00 82.38 102 MET A O 1
ATOM 842 N N . LYS A 1 103 ? 37.635 9.458 -8.531 1.00 72.06 103 LYS A N 1
ATOM 843 C CA . LYS A 1 103 ? 38.949 9.214 -9.132 1.00 72.06 103 LYS A CA 1
ATOM 844 C C . LYS A 1 103 ? 39.642 10.562 -9.281 1.00 72.06 103 LYS A C 1
ATOM 846 O O . LYS A 1 103 ? 39.090 11.455 -9.913 1.00 72.06 103 LYS A O 1
ATOM 851 N N . GLU A 1 104 ? 40.860 10.691 -8.764 1.00 53.53 104 GLU A N 1
ATOM 852 C CA . GLU A 1 104 ? 41.732 11.804 -9.132 1.00 53.53 104 GLU A CA 1
ATOM 853 C C . GLU A 1 104 ? 42.068 11.681 -10.626 1.00 53.53 104 GLU A C 1
ATOM 855 O O . GLU A 1 104 ? 42.976 10.954 -11.029 1.00 53.53 104 GLU A O 1
ATOM 860 N N . SER A 1 105 ? 41.295 12.352 -11.480 1.00 50.12 105 SER A N 1
ATOM 861 C CA . SER A 1 105 ? 41.696 12.609 -12.856 1.00 50.12 105 SER A CA 1
ATOM 862 C C . SER A 1 105 ? 42.542 13.873 -12.868 1.00 50.12 105 SER A C 1
ATOM 864 O O . SER A 1 105 ? 42.063 14.958 -12.542 1.00 50.12 105 SER A O 1
ATOM 866 N N . SER A 1 106 ? 43.805 13.737 -13.260 1.00 48.38 106 SER A N 1
ATOM 867 C CA . SER A 1 106 ? 44.672 14.864 -13.578 1.00 48.38 106 SER A CA 1
ATOM 868 C C . SER A 1 106 ? 43.988 15.790 -14.594 1.00 48.38 106 SER A C 1
ATOM 870 O O . SER A 1 106 ? 43.877 15.435 -15.765 1.00 48.38 106 SER A O 1
ATOM 872 N N . GLY A 1 107 ? 43.552 16.961 -14.125 1.00 46.97 107 GLY A N 1
ATOM 873 C CA . GLY A 1 107 ? 43.306 18.173 -14.906 1.00 46.97 107 GLY A CA 1
ATOM 874 C C . GLY A 1 107 ? 42.317 18.072 -16.068 1.00 46.97 107 GLY A C 1
ATOM 875 O O . GLY A 1 107 ? 42.737 17.975 -17.216 1.00 46.97 107 GLY A O 1
ATOM 876 N N . ALA A 1 108 ? 41.026 18.223 -15.773 1.00 37.66 108 ALA A N 1
ATOM 877 C CA . ALA A 1 108 ? 40.075 19.011 -16.565 1.00 37.66 108 ALA A CA 1
ATOM 878 C C . ALA A 1 108 ? 38.762 19.113 -15.775 1.00 37.66 108 ALA A C 1
ATOM 880 O O . ALA A 1 108 ? 38.096 18.106 -15.555 1.00 37.66 108 ALA A O 1
ATOM 881 N N . GLU A 1 109 ? 38.411 20.322 -15.339 1.00 45.81 109 GLU A N 1
ATOM 882 C CA . GLU A 1 109 ? 37.102 20.640 -14.763 1.00 45.81 109 GLU A CA 1
ATOM 883 C C . GLU A 1 109 ? 36.003 20.298 -15.776 1.00 45.81 109 GLU A C 1
ATOM 885 O O . GLU A 1 109 ? 35.976 20.891 -16.858 1.00 45.81 109 GLU A O 1
ATOM 890 N N . LYS A 1 110 ? 35.113 19.355 -15.439 1.00 41.09 110 LYS A N 1
ATOM 891 C CA . LYS A 1 110 ? 33.797 19.207 -16.072 1.00 41.09 110 LYS A CA 1
ATOM 892 C C . LYS A 1 110 ? 32.765 18.692 -15.070 1.00 41.09 110 LYS A C 1
ATOM 894 O O . LYS A 1 110 ? 32.891 17.573 -14.592 1.00 41.09 110 LYS A O 1
ATOM 899 N N . GLU A 1 111 ? 31.798 19.574 -14.823 1.00 39.81 111 GLU A N 1
ATOM 900 C CA . GLU A 1 111 ? 30.373 19.341 -14.554 1.00 39.81 111 GLU A CA 1
ATOM 901 C C . GLU A 1 111 ? 30.024 18.180 -13.614 1.00 39.81 111 GLU A C 1
ATOM 903 O O . GLU A 1 111 ? 29.841 17.041 -14.032 1.00 39.81 111 GLU A O 1
ATOM 908 N N . ASP A 1 112 ? 29.937 18.556 -12.337 1.00 39.47 112 ASP A N 1
ATOM 909 C CA . ASP A 1 112 ? 28.983 18.152 -11.304 1.00 39.47 112 ASP A CA 1
ATOM 910 C C . ASP A 1 112 ? 28.202 16.848 -11.536 1.00 39.47 112 ASP A C 1
ATOM 912 O O . ASP A 1 112 ? 27.380 16.702 -12.440 1.00 39.47 112 ASP A O 1
ATOM 916 N N . ASP A 1 113 ? 28.445 15.921 -10.612 1.00 44.25 113 ASP A N 1
ATOM 917 C CA . ASP A 1 113 ? 27.914 14.571 -10.507 1.00 44.25 113 ASP A CA 1
ATOM 918 C C . ASP A 1 113 ? 26.375 14.487 -10.562 1.00 44.25 113 ASP A C 1
ATOM 920 O O . ASP A 1 113 ? 25.687 14.382 -9.547 1.00 44.25 113 ASP A O 1
ATOM 924 N N . GLU A 1 114 ? 25.823 14.403 -11.771 1.00 44.16 114 GLU A N 1
ATOM 925 C CA . GLU A 1 114 ? 24.396 14.135 -12.017 1.00 44.16 114 GLU A CA 1
ATOM 926 C C . GLU A 1 114 ? 23.961 12.727 -11.536 1.00 44.16 114 GLU A C 1
ATOM 928 O O . GLU A 1 114 ? 22.777 12.410 -11.448 1.00 44.16 114 GLU A O 1
ATOM 933 N N . PHE A 1 115 ? 24.921 11.865 -11.183 1.00 41.97 115 PHE A N 1
ATOM 934 C CA . PHE A 1 115 ? 24.683 10.487 -10.747 1.00 41.97 115 PHE A CA 1
ATOM 935 C C . PHE A 1 115 ? 24.317 10.352 -9.255 1.00 41.97 115 PHE A C 1
ATOM 937 O O . PHE A 1 115 ? 23.599 9.418 -8.894 1.00 41.97 115 PHE A O 1
ATOM 944 N N . TRP A 1 116 ? 24.783 11.264 -8.390 1.00 40.75 116 TRP A N 1
ATOM 945 C CA . TRP A 1 116 ? 24.570 11.208 -6.929 1.00 40.75 116 TRP A CA 1
ATOM 946 C C . TRP A 1 116 ? 23.594 12.261 -6.400 1.00 40.75 116 TRP A C 1
ATOM 948 O O . TRP A 1 116 ? 23.384 12.330 -5.190 1.00 40.75 116 TRP A O 1
ATOM 958 N N . ALA A 1 117 ? 22.975 13.063 -7.272 1.00 36.44 117 ALA A N 1
ATOM 959 C CA . ALA A 1 117 ? 21.903 13.957 -6.855 1.00 36.44 117 ALA A CA 1
ATOM 960 C C . ALA A 1 117 ? 20.786 13.138 -6.181 1.00 36.44 117 ALA A C 1
ATOM 962 O O . ALA A 1 117 ? 20.287 12.167 -6.761 1.00 36.44 117 ALA A O 1
ATOM 963 N N . ASP A 1 118 ? 20.429 13.512 -4.947 1.00 39.19 118 ASP A N 1
ATOM 964 C CA . ASP A 1 118 ? 19.381 12.877 -4.142 1.00 39.19 118 ASP A CA 1
ATOM 965 C C . ASP A 1 118 ? 18.117 12.660 -4.990 1.00 39.19 118 ASP A C 1
ATOM 967 O O . ASP A 1 118 ? 17.379 13.595 -5.300 1.00 39.19 118 ASP A O 1
ATOM 971 N N . GLY A 1 119 ? 17.885 11.410 -5.399 1.00 42.25 119 GLY A N 1
ATOM 972 C CA . GLY A 1 119 ? 16.757 11.029 -6.253 1.00 42.25 119 GLY A CA 1
ATOM 973 C C . GLY A 1 119 ? 17.114 10.349 -7.578 1.00 42.25 119 GLY A C 1
ATOM 974 O O . GLY A 1 119 ? 16.256 9.650 -8.116 1.00 42.25 119 GLY A O 1
ATOM 975 N N . ALA A 1 120 ? 18.360 10.412 -8.064 1.00 40.41 120 ALA A N 1
ATOM 976 C CA . ALA A 1 120 ? 18.767 9.746 -9.314 1.00 40.41 120 ALA A CA 1
ATOM 977 C C . ALA A 1 120 ? 18.670 8.203 -9.232 1.00 40.41 120 ALA A C 1
ATOM 979 O O . ALA A 1 120 ? 18.339 7.517 -10.204 1.00 40.41 120 ALA A O 1
ATOM 980 N N . PHE A 1 121 ? 18.828 7.631 -8.031 1.00 35.09 121 PHE A N 1
ATOM 981 C CA . PHE A 1 121 ? 18.573 6.207 -7.777 1.00 35.09 121 PHE A CA 1
ATOM 982 C C . PHE A 1 121 ? 17.070 5.855 -7.714 1.00 35.09 121 PHE A C 1
ATOM 984 O O . PHE A 1 121 ? 16.699 4.684 -7.805 1.00 35.09 121 PHE A O 1
ATOM 991 N N . ALA A 1 122 ? 16.174 6.841 -7.609 1.00 37.31 122 ALA A N 1
ATOM 992 C CA . ALA A 1 122 ? 14.732 6.654 -7.439 1.00 37.31 122 ALA A CA 1
ATOM 993 C C . ALA A 1 122 ? 13.893 7.013 -8.680 1.00 37.31 122 ALA A C 1
ATOM 995 O O . ALA A 1 122 ? 12.683 6.783 -8.672 1.00 37.31 122 ALA A O 1
ATOM 996 N N . GLU A 1 123 ? 14.487 7.493 -9.775 1.00 37.97 123 GLU A N 1
ATOM 997 C CA . GLU A 1 123 ? 13.705 7.851 -10.960 1.00 37.97 123 GLU A CA 1
ATOM 998 C C . GLU A 1 123 ? 13.215 6.623 -11.733 1.00 37.97 123 GLU A C 1
ATOM 1000 O O . GLU A 1 123 ? 13.954 5.958 -12.463 1.00 37.97 123 GLU A O 1
ATOM 1005 N N . THR A 1 124 ? 11.924 6.322 -11.575 1.00 40.62 124 THR A N 1
ATOM 1006 C CA . THR A 1 124 ? 11.083 5.820 -12.675 1.00 40.62 124 THR A CA 1
ATOM 1007 C C . THR A 1 124 ? 9.631 6.247 -12.451 1.00 40.62 124 THR A C 1
ATOM 1009 O O . THR A 1 124 ? 8.771 5.424 -12.164 1.00 40.62 124 THR A O 1
ATOM 1012 N N . LEU A 1 125 ? 9.420 7.562 -12.496 1.00 40.09 125 LEU A N 1
ATOM 1013 C CA . LEU A 1 125 ? 8.238 8.321 -12.933 1.00 40.09 125 LEU A CA 1
ATOM 1014 C C . LEU A 1 125 ? 8.711 9.781 -12.877 1.00 40.09 125 LEU A C 1
ATOM 1016 O O . LEU A 1 125 ? 9.072 10.256 -11.801 1.00 40.09 125 LEU A O 1
ATOM 1020 N N . GLY A 1 126 ? 8.821 10.452 -14.024 1.00 41.09 126 GLY A N 1
ATOM 1021 C CA . GLY A 1 126 ? 9.379 11.804 -14.071 1.00 41.09 126 GLY A CA 1
ATOM 1022 C C . GLY A 1 126 ? 8.549 12.780 -13.218 1.00 41.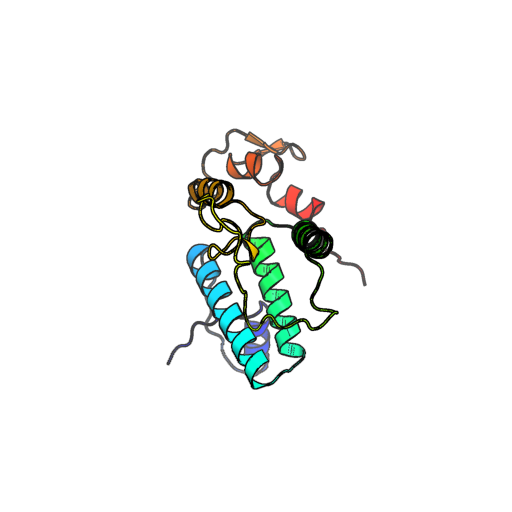09 126 GLY A C 1
ATOM 1023 O O . GLY A 1 126 ? 7.317 12.689 -13.217 1.00 41.09 126 GLY A O 1
ATOM 1024 N N . PRO A 1 127 ? 9.172 13.731 -12.499 1.00 52.06 127 PRO A N 1
ATOM 1025 C CA . PRO A 1 127 ? 8.457 14.728 -11.692 1.00 52.06 127 PRO A CA 1
ATOM 1026 C C . PRO A 1 127 ? 7.495 15.605 -12.515 1.00 52.06 127 PRO A C 1
ATOM 1028 O O . PRO A 1 127 ? 6.556 16.174 -11.960 1.00 52.06 127 PRO A O 1
ATOM 1031 N N . GLU A 1 128 ? 7.695 15.692 -13.831 1.00 44.78 128 GLU A N 1
ATOM 1032 C CA . GLU A 1 128 ? 6.814 16.391 -14.776 1.00 44.78 128 GLU A CA 1
ATOM 1033 C C . GLU A 1 128 ? 5.485 15.643 -14.983 1.00 44.78 128 GLU A C 1
ATOM 1035 O O . GLU A 1 128 ? 4.424 16.242 -14.805 1.00 44.78 128 GLU A O 1
ATOM 1040 N N . ASP A 1 129 ? 5.536 14.324 -15.217 1.00 45.06 129 ASP A N 1
ATOM 1041 C CA . ASP A 1 129 ? 4.351 13.463 -15.335 1.00 45.06 129 ASP A CA 1
ATOM 1042 C C . ASP A 1 129 ? 3.531 13.507 -14.044 1.00 45.06 129 ASP A C 1
ATOM 1044 O O . ASP A 1 129 ? 2.315 13.657 -14.075 1.00 45.06 129 ASP A O 1
ATOM 1048 N N . LEU A 1 130 ? 4.180 13.445 -12.876 1.00 47.44 130 LEU A N 1
ATOM 1049 C CA . LEU A 1 130 ? 3.487 13.510 -11.587 1.00 47.44 130 LEU A CA 1
ATOM 1050 C C . LEU A 1 130 ? 2.841 14.885 -11.341 1.00 47.44 130 LEU A C 1
ATOM 1052 O O . LEU A 1 130 ? 1.726 14.946 -10.823 1.00 47.44 130 LEU A O 1
ATOM 1056 N N . LYS A 1 131 ? 3.499 15.985 -11.737 1.00 52.12 131 LYS A N 1
ATOM 1057 C CA . LYS A 1 131 ? 2.944 17.349 -11.646 1.00 52.12 131 LYS A CA 1
ATOM 1058 C C . LYS A 1 131 ? 1.748 17.538 -12.568 1.00 52.12 131 LYS A C 1
ATOM 1060 O O . LYS A 1 131 ? 0.768 18.157 -12.162 1.00 52.12 131 LYS A O 1
ATOM 1065 N N . GLU A 1 132 ? 1.808 17.024 -13.790 1.00 52.03 132 GLU A N 1
ATOM 1066 C CA . GLU A 1 132 ? 0.711 17.122 -14.753 1.00 52.03 132 GLU A CA 1
ATOM 1067 C C . GLU A 1 132 ? -0.499 16.297 -14.302 1.00 52.03 132 GLU A C 1
ATOM 1069 O O . GLU A 1 132 ? -1.629 16.787 -14.271 1.00 52.03 132 GLU A O 1
ATOM 1074 N N . LYS A 1 133 ? -0.228 15.099 -13.788 1.00 49.50 133 LYS A N 1
ATOM 1075 C CA . LYS A 1 133 ? -1.194 14.210 -13.148 1.00 49.50 133 LYS A CA 1
ATOM 1076 C C . LYS A 1 133 ? -1.821 14.799 -11.874 1.00 49.50 133 LYS A C 1
ATOM 1078 O O . LYS A 1 133 ? -3.009 14.616 -11.618 1.00 49.50 133 LYS A O 1
ATOM 1083 N N . MET A 1 134 ? -1.060 15.574 -11.102 1.00 49.16 134 MET A N 1
ATOM 1084 C CA . MET A 1 134 ? -1.549 16.301 -9.924 1.00 49.16 134 MET A CA 1
ATOM 1085 C C . MET A 1 134 ? -2.435 17.512 -10.260 1.00 49.16 134 MET A C 1
ATOM 1087 O O . MET A 1 134 ? -3.251 17.895 -9.426 1.00 49.16 134 MET A O 1
ATOM 1091 N N . LYS A 1 135 ? -2.348 18.098 -11.467 1.00 53.38 135 LYS A N 1
ATOM 1092 C CA . LYS A 1 135 ? -3.213 19.232 -11.869 1.00 53.38 135 LYS A CA 1
ATOM 1093 C C . LYS A 1 135 ? -4.689 18.849 -11.981 1.00 53.38 135 LYS A C 1
ATOM 1095 O O . LYS A 1 135 ? -5.555 19.704 -11.826 1.00 53.38 135 LYS A O 1
ATOM 1100 N N . THR A 1 136 ? -4.978 17.581 -12.256 1.00 44.09 136 THR A N 1
ATOM 1101 C CA . THR A 1 136 ? -6.345 17.057 -12.393 1.00 44.09 136 THR A CA 1
ATOM 1102 C C . THR A 1 136 ? -6.804 16.262 -11.170 1.00 44.09 136 THR A C 1
ATOM 1104 O O . THR A 1 136 ? -7.972 15.904 -11.091 1.00 44.09 136 THR A O 1
ATOM 1107 N N . PHE A 1 137 ? -5.935 16.072 -10.169 1.00 42.91 137 PHE A N 1
ATOM 1108 C CA . PHE A 1 137 ? -6.202 15.315 -8.936 1.00 42.91 137 PHE A CA 1
ATOM 1109 C C . PHE A 1 137 ? -7.364 15.869 -8.092 1.00 42.91 137 PHE A C 1
ATOM 1111 O O . PHE A 1 137 ? -7.964 15.136 -7.316 1.00 42.91 137 PHE A O 1
ATOM 1118 N N . HIS A 1 138 ? -7.699 17.152 -8.250 1.00 48.03 138 HIS A N 1
ATOM 1119 C CA . HIS A 1 138 ? -8.826 17.797 -7.567 1.00 48.03 138 HIS A CA 1
ATOM 1120 C C . HIS A 1 138 ? -10.091 17.924 -8.425 1.00 48.03 138 HIS A C 1
ATOM 1122 O O . HIS A 1 138 ? -11.088 18.459 -7.940 1.00 48.03 138 HIS A O 1
ATOM 1128 N N . LYS A 1 139 ? -10.069 17.470 -9.685 1.00 47.12 139 LYS A N 1
ATOM 1129 C CA . LYS A 1 139 ? -11.266 17.479 -10.527 1.00 47.12 139 LYS A CA 1
ATOM 1130 C C . LYS A 1 139 ? -12.135 16.286 -10.168 1.00 47.12 139 LYS A C 1
ATOM 1132 O O . LYS A 1 139 ? -11.677 15.143 -10.172 1.00 47.12 139 LYS A O 1
ATOM 1137 N N . LYS A 1 140 ? -13.388 16.563 -9.832 1.00 46.22 140 LYS A N 1
ATOM 1138 C CA . LYS A 1 140 ? -14.351 15.528 -9.470 1.00 46.22 140 LYS A CA 1
ATOM 1139 C C . LYS A 1 140 ? -14.706 14.681 -10.698 1.00 46.22 140 LYS A C 1
ATOM 1141 O O . LYS A 1 140 ? -14.642 15.148 -11.833 1.00 46.22 140 LYS A O 1
ATOM 1146 N N . HIS A 1 141 ? -15.095 13.427 -10.466 1.00 46.00 141 HIS A N 1
ATOM 1147 C CA . HIS A 1 141 ? -15.464 12.466 -11.519 1.00 46.00 141 HIS A CA 1
ATOM 1148 C C . HIS A 1 141 ? -16.689 12.888 -12.361 1.00 46.00 141 HIS A C 1
ATOM 1150 O O . HIS A 1 141 ? -16.978 12.250 -13.371 1.00 46.00 141 HIS A O 1
ATOM 1156 N N . ASP A 1 142 ? -17.400 13.942 -11.957 1.00 53.28 142 ASP A N 1
ATOM 1157 C CA . ASP A 1 142 ? -18.603 14.492 -12.586 1.00 53.28 142 ASP A CA 1
ATOM 1158 C C . ASP A 1 142 ? -18.358 15.785 -13.394 1.00 53.28 142 ASP A C 1
ATOM 1160 O O . ASP A 1 142 ? -19.289 16.310 -14.009 1.00 53.28 142 ASP A O 1
ATOM 1164 N N . GLU A 1 143 ? -17.121 16.287 -13.454 1.00 51.22 143 GLU A N 1
ATOM 1165 C CA . GLU A 1 143 ? -16.762 17.474 -14.240 1.00 51.22 143 GLU A CA 1
ATOM 1166 C C . GLU A 1 143 ? -16.333 17.101 -15.678 1.00 51.22 143 GLU A C 1
ATOM 1168 O O . GLU A 1 143 ? -15.625 16.122 -15.910 1.00 51.22 143 GLU A O 1
ATOM 1173 N N . ASP A 1 144 ? -16.748 17.899 -16.673 1.00 59.69 144 ASP A N 1
ATOM 1174 C CA . ASP A 1 144 ? -16.409 17.731 -18.100 1.00 59.69 144 ASP A CA 1
ATOM 1175 C C . ASP A 1 144 ? -16.834 16.373 -18.727 1.00 59.69 144 ASP A C 1
ATOM 1177 O O . ASP A 1 144 ? -16.057 15.728 -19.438 1.00 59.69 144 ASP A O 1
ATOM 1181 N N . MET A 1 145 ? -18.095 15.956 -18.518 1.00 66.56 145 MET A N 1
ATOM 1182 C CA . MET A 1 145 ? -18.739 14.723 -19.043 1.00 66.56 145 MET A CA 1
ATOM 1183 C C . MET A 1 145 ? -19.022 14.732 -20.565 1.00 66.56 145 MET A C 1
ATOM 1185 O O . MET A 1 145 ? -20.069 14.275 -21.026 1.00 66.56 145 MET A O 1
ATOM 1189 N N . ASN A 1 146 ? -18.107 15.281 -21.361 1.00 80.25 146 ASN A N 1
ATOM 1190 C CA . ASN A 1 146 ? -18.276 15.486 -22.805 1.00 80.25 146 ASN A CA 1
ATOM 1191 C C . ASN A 1 146 ? -17.670 14.361 -23.660 1.00 80.25 146 ASN A C 1
ATOM 1193 O O . ASN A 1 146 ? -17.521 14.517 -24.874 1.00 80.25 146 ASN A O 1
ATOM 1197 N N . PHE A 1 147 ? -17.281 13.245 -23.044 1.00 80.81 147 PHE A N 1
ATOM 1198 C CA . PHE A 1 147 ? -16.667 12.109 -23.725 1.00 80.81 147 PHE A CA 1
ATOM 1199 C C . PHE A 1 147 ? -17.515 10.854 -23.550 1.00 80.81 147 PHE A C 1
ATOM 1201 O O . PHE A 1 147 ? -18.341 10.774 -22.647 1.00 80.81 147 PHE A O 1
ATOM 1208 N N . ASN A 1 148 ? -17.300 9.853 -24.404 1.00 88.31 148 ASN A N 1
ATOM 1209 C CA . ASN A 1 148 ? -18.044 8.600 -24.348 1.00 88.31 148 ASN A CA 1
ATOM 1210 C C . ASN A 1 148 ? -17.099 7.431 -24.085 1.00 88.31 148 ASN A C 1
ATOM 1212 O O . ASN A 1 148 ? -16.035 7.329 -24.696 1.00 88.31 148 ASN A O 1
ATOM 1216 N N . CYS A 1 149 ? -17.522 6.522 -23.207 1.00 84.00 149 CYS A N 1
ATOM 1217 C CA . CYS A 1 149 ? -16.819 5.273 -22.956 1.00 84.00 149 CYS A CA 1
ATOM 1218 C C . CYS A 1 149 ? -16.702 4.457 -24.250 1.00 84.00 149 CYS A C 1
ATOM 1220 O O . CYS A 1 149 ? -17.714 4.095 -24.848 1.00 84.00 149 CYS A O 1
ATOM 1222 N N . ARG A 1 150 ? -15.487 4.065 -24.638 1.00 86.75 150 ARG A N 1
ATOM 1223 C CA . ARG A 1 150 ? -15.231 3.256 -25.840 1.00 86.75 150 ARG A CA 1
ATOM 1224 C C . ARG A 1 150 ? -15.907 1.879 -25.825 1.00 86.75 150 ARG A C 1
ATOM 1226 O O . ARG A 1 150 ? -16.057 1.273 -26.878 1.00 86.75 150 ARG A O 1
ATOM 1233 N N . LYS A 1 151 ? -16.283 1.372 -24.642 1.00 85.62 151 LYS A N 1
ATOM 1234 C CA . LYS A 1 151 ? -16.819 0.013 -24.447 1.00 85.62 151 LYS A CA 1
ATOM 1235 C C . LYS A 1 151 ? -18.342 -0.023 -24.324 1.00 85.62 151 LYS A C 1
ATOM 1237 O O . LYS A 1 151 ? -18.981 -0.880 -24.918 1.00 85.62 151 LYS A O 1
ATOM 1242 N N . CYS A 1 152 ? -18.928 0.900 -23.561 1.00 89.06 152 CYS A N 1
ATOM 1243 C CA . CYS A 1 152 ? -20.371 0.922 -23.286 1.00 89.06 152 CYS A CA 1
ATOM 1244 C C . CYS A 1 152 ? -21.076 2.202 -23.753 1.00 89.06 152 CYS A C 1
ATOM 1246 O O . CYS A 1 152 ? -22.281 2.337 -23.559 1.00 89.06 152 CYS A O 1
ATOM 1248 N N . ASN A 1 153 ? -20.337 3.145 -24.347 1.00 87.62 153 ASN A N 1
ATOM 1249 C CA . ASN A 1 153 ? -20.827 4.419 -24.874 1.00 87.62 153 ASN A CA 1
ATOM 1250 C C . ASN A 1 153 ? -21.538 5.332 -23.852 1.00 87.62 153 ASN A C 1
ATOM 1252 O O . ASN A 1 153 ? -22.181 6.305 -24.242 1.00 87.62 153 ASN A O 1
ATOM 1256 N N . LYS A 1 154 ? -21.424 5.051 -22.545 1.00 87.50 154 LYS A N 1
ATOM 1257 C CA . LYS A 1 154 ? -21.903 5.948 -21.482 1.00 87.50 154 LYS A CA 1
ATOM 1258 C C . LYS A 1 154 ? -21.112 7.268 -21.493 1.00 87.50 154 LYS A C 1
ATOM 1260 O O . LYS A 1 154 ? -19.920 7.219 -21.811 1.00 87.50 154 LYS A O 1
ATOM 1265 N N . PRO A 1 155 ? -21.729 8.405 -21.113 1.00 84.69 155 PRO A N 1
ATOM 1266 C CA . PRO A 1 155 ? -21.006 9.654 -20.896 1.00 84.69 155 PRO A CA 1
ATOM 1267 C C . PRO A 1 155 ? -19.949 9.463 -19.809 1.00 84.69 155 PRO A C 1
ATOM 1269 O O . PRO A 1 155 ? -20.225 8.853 -18.775 1.00 84.69 155 PRO A O 1
ATOM 1272 N N . ILE A 1 156 ? -18.749 9.966 -20.056 1.00 80.94 156 ILE A N 1
ATOM 1273 C CA . ILE A 1 156 ? -17.602 9.898 -19.162 1.00 80.94 156 ILE A CA 1
ATOM 1274 C C . ILE A 1 156 ? -16.880 11.246 -19.139 1.00 80.94 156 ILE A C 1
ATOM 1276 O O . ILE A 1 156 ? -16.927 12.018 -20.101 1.00 80.94 156 ILE A O 1
ATOM 1280 N N . SER A 1 157 ? -16.206 11.520 -18.031 1.00 79.00 157 SER A N 1
ATOM 1281 C CA . SER A 1 157 ? -15.448 12.754 -17.834 1.00 79.00 157 SER A CA 1
ATOM 1282 C C . SER A 1 157 ? -14.150 12.766 -18.652 1.00 79.00 157 SER A C 1
ATOM 1284 O O . SER A 1 157 ? -13.675 11.727 -19.129 1.00 79.00 157 SER A O 1
ATOM 1286 N N . ALA A 1 158 ? -13.521 13.939 -18.777 1.00 72.75 158 ALA A N 1
ATOM 1287 C CA . ALA A 1 158 ? -12.157 14.062 -19.310 1.00 72.75 158 ALA A CA 1
ATOM 1288 C C . ALA A 1 158 ? -11.170 13.136 -18.574 1.00 72.75 158 ALA A C 1
ATOM 1290 O O . ALA A 1 158 ? -10.297 12.520 -19.178 1.00 72.75 158 ALA A O 1
ATOM 1291 N N . HIS A 1 159 ? -11.377 12.960 -17.269 1.00 67.50 159 HIS A N 1
ATOM 1292 C CA . HIS A 1 159 ? -10.593 12.066 -16.426 1.00 67.50 159 HIS A CA 1
ATOM 1293 C C . HIS A 1 159 ? -10.689 10.605 -16.865 1.00 67.50 159 HIS A C 1
ATOM 1295 O O . HIS A 1 159 ? -9.682 9.917 -16.980 1.00 67.50 159 HIS A O 1
ATOM 1301 N N . ASN A 1 160 ? -11.883 10.124 -17.193 1.00 72.81 160 ASN A N 1
ATOM 1302 C CA . ASN A 1 160 ? -12.047 8.784 -17.750 1.00 72.81 160 ASN A CA 1
ATOM 1303 C C . ASN A 1 160 ? -11.413 8.643 -19.143 1.00 72.81 160 ASN A C 1
ATOM 1305 O O . ASN A 1 160 ? -10.849 7.599 -19.476 1.00 72.81 160 ASN A O 1
ATOM 1309 N N . LYS A 1 161 ? -11.460 9.696 -19.964 1.00 76.62 161 LYS A N 1
ATOM 1310 C CA . LYS A 1 161 ? -10.791 9.686 -21.267 1.00 76.62 161 LYS A CA 1
ATOM 1311 C C . LYS A 1 161 ? -9.277 9.522 -21.126 1.00 76.62 161 LYS A C 1
ATOM 1313 O O . LYS A 1 161 ? -8.710 8.644 -21.774 1.00 76.62 161 LYS A O 1
ATOM 1318 N N . ASP A 1 162 ? -8.662 10.328 -20.270 1.00 73.25 162 ASP A N 1
ATOM 1319 C CA . ASP A 1 162 ? -7.206 10.431 -20.184 1.00 73.25 162 ASP A CA 1
ATOM 1320 C C . ASP A 1 162 ? -6.588 9.335 -19.295 1.00 73.25 162 ASP A C 1
ATOM 1322 O O . ASP A 1 162 ? -5.454 8.921 -19.524 1.00 73.25 162 ASP A O 1
ATOM 1326 N N . TRP A 1 163 ? -7.341 8.811 -18.321 1.00 67.94 163 TRP A N 1
ATOM 1327 C CA . TRP A 1 163 ? -6.807 7.913 -17.288 1.00 67.94 163 TRP A CA 1
ATOM 1328 C C . TRP A 1 163 ? -7.428 6.526 -17.236 1.00 67.94 163 TRP A C 1
ATOM 1330 O O . TRP A 1 163 ? -6.830 5.620 -16.668 1.00 67.94 163 TRP A O 1
ATOM 1340 N N . HIS A 1 164 ? -8.605 6.344 -17.833 1.00 67.19 164 HIS A N 1
ATOM 1341 C CA . HIS A 1 164 ? -9.274 5.043 -17.919 1.00 67.19 164 HIS A CA 1
ATOM 1342 C C . HIS A 1 164 ? -9.245 4.492 -19.343 1.00 67.19 164 HIS A C 1
ATOM 1344 O O . HIS A 1 164 ? -10.114 3.719 -19.742 1.00 67.19 164 HIS A O 1
ATOM 1350 N N . ASN A 1 165 ? -8.258 4.904 -20.147 1.00 77.00 165 ASN A N 1
ATOM 1351 C CA . ASN A 1 165 ? -8.095 4.461 -21.534 1.00 77.00 165 ASN A CA 1
ATOM 1352 C C . ASN A 1 165 ? -9.376 4.675 -22.373 1.00 77.00 165 ASN A C 1
ATOM 1354 O O . ASN A 1 165 ? -9.756 3.839 -23.198 1.00 77.00 165 ASN A O 1
ATOM 1358 N N . GLY A 1 166 ? -10.097 5.772 -22.111 1.00 82.56 166 GLY A N 1
ATOM 1359 C CA . GLY A 1 166 ? -11.383 6.050 -22.746 1.00 82.56 166 GLY A CA 1
ATOM 1360 C C . GLY A 1 166 ? -12.551 5.209 -22.238 1.00 82.56 166 GLY A C 1
ATOM 1361 O O . GLY A 1 166 ? -13.536 5.095 -22.959 1.00 82.56 166 GLY A O 1
ATOM 1362 N N . MET A 1 167 ? -12.477 4.585 -21.060 1.00 83.94 167 MET A N 1
ATOM 1363 C CA . MET A 1 167 ? -13.544 3.750 -20.490 1.00 83.94 167 MET A CA 1
ATOM 1364 C C . MET A 1 167 ? -14.162 4.369 -19.233 1.00 83.94 167 MET A C 1
ATOM 1366 O O . MET A 1 167 ? -13.532 5.159 -18.540 1.00 83.94 167 MET A O 1
ATOM 1370 N N . CYS A 1 168 ? -15.417 4.025 -18.937 1.00 84.50 168 CYS A N 1
ATOM 1371 C CA . CYS A 1 168 ? -16.010 4.337 -17.635 1.00 84.50 168 CYS A CA 1
ATOM 1372 C C . CYS A 1 168 ? -15.411 3.435 -16.549 1.00 84.50 168 CYS A C 1
ATOM 1374 O O . CYS A 1 168 ? -14.947 2.336 -16.868 1.00 84.50 168 CYS A O 1
ATOM 1376 N N . ASP A 1 169 ? -15.514 3.863 -15.291 1.00 75.44 169 ASP A N 1
ATOM 1377 C CA . ASP A 1 169 ? -14.956 3.161 -14.127 1.00 75.44 169 ASP A CA 1
ATOM 1378 C C . ASP A 1 169 ? -15.359 1.667 -14.109 1.00 75.44 169 ASP A C 1
ATOM 1380 O O . ASP A 1 169 ? -14.491 0.801 -14.058 1.00 75.44 169 ASP A O 1
ATOM 1384 N N . ASP A 1 170 ? -16.643 1.339 -14.317 1.00 79.62 170 ASP A N 1
ATOM 1385 C CA . ASP A 1 170 ? -17.124 -0.058 -14.389 1.00 79.62 170 ASP A CA 1
ATOM 1386 C C . ASP A 1 170 ? -16.427 -0.898 -15.481 1.00 79.62 170 ASP A C 1
ATOM 1388 O O . ASP A 1 170 ? -16.124 -2.077 -15.301 1.00 79.62 170 ASP A O 1
ATOM 1392 N N . CYS A 1 171 ? -16.217 -0.307 -16.662 1.00 79.06 171 CYS A N 1
ATOM 1393 C CA . CYS A 1 171 ? -15.655 -1.001 -17.821 1.00 79.06 171 CYS A CA 1
ATOM 1394 C C . CYS A 1 171 ? -14.148 -1.191 -17.689 1.00 79.06 171 CYS A C 1
ATOM 1396 O O . CYS A 1 171 ? -13.638 -2.218 -18.135 1.00 79.06 171 CYS A O 1
ATOM 1398 N N . PHE A 1 172 ? -13.473 -0.203 -17.100 1.00 80.19 172 PHE A N 1
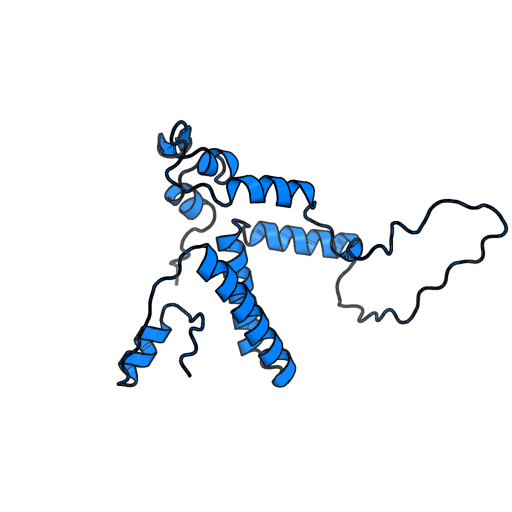ATOM 1399 C CA . PHE A 1 172 ? -12.053 -0.244 -16.796 1.00 80.19 172 PHE A CA 1
ATOM 1400 C C . PHE A 1 172 ? -11.767 -1.277 -15.703 1.00 80.19 172 PHE A C 1
ATOM 1402 O O . PHE A 1 172 ? -10.943 -2.167 -15.911 1.00 80.19 172 PHE A O 1
ATOM 1409 N N . ASN A 1 173 ? -12.525 -1.239 -14.603 1.00 73.50 173 ASN A N 1
ATOM 1410 C CA . ASN A 1 173 ? -12.378 -2.188 -13.503 1.00 73.50 173 ASN A CA 1
ATOM 1411 C C . ASN A 1 173 ? -12.608 -3.624 -13.972 1.00 73.50 173 ASN A C 1
ATOM 1413 O O . ASN A 1 173 ? -11.757 -4.472 -13.765 1.00 73.50 173 ASN A O 1
ATOM 1417 N N . LYS A 1 174 ? -13.663 -3.886 -14.746 1.00 79.25 174 LYS A N 1
ATOM 1418 C CA . LYS A 1 174 ? -13.910 -5.231 -15.287 1.00 79.25 174 LYS A CA 1
ATOM 1419 C C . LYS A 1 174 ? -12.821 -5.745 -16.245 1.00 79.25 174 LYS A C 1
ATOM 1421 O O . LYS A 1 174 ? -12.724 -6.947 -16.461 1.00 79.25 174 LYS A O 1
ATOM 1426 N N . GLU A 1 175 ? -12.064 -4.859 -16.890 1.00 72.19 175 GLU A N 1
ATOM 1427 C CA . GLU A 1 175 ? -11.042 -5.233 -17.881 1.00 72.19 175 GLU A CA 1
ATOM 1428 C C . GLU A 1 175 ? -9.668 -5.471 -17.253 1.00 72.19 175 GLU A C 1
ATOM 1430 O O . GLU A 1 175 ? -8.958 -6.373 -17.686 1.00 72.19 175 GLU A O 1
ATOM 1435 N N . PHE A 1 176 ? -9.312 -4.691 -16.232 1.00 66.06 176 PHE A N 1
ATOM 1436 C CA . PHE A 1 176 ? -7.976 -4.717 -15.623 1.00 66.06 176 PHE A CA 1
ATOM 1437 C C . PHE A 1 176 ? -7.956 -5.230 -14.182 1.00 66.06 176 PHE A C 1
ATOM 1439 O O . PHE A 1 176 ? -6.896 -5.558 -13.656 1.00 66.06 176 PHE A O 1
ATOM 1446 N N . PHE A 1 177 ? -9.125 -5.316 -13.557 1.00 62.88 177 PHE A N 1
ATOM 1447 C CA . PHE A 1 177 ? -9.346 -5.840 -12.216 1.00 62.88 177 PHE A CA 1
ATOM 1448 C C . PHE A 1 177 ? -10.579 -6.757 -12.232 1.00 62.88 177 PHE A C 1
ATOM 1450 O O . PHE A 1 177 ? -11.545 -6.480 -11.521 1.00 62.88 177 PHE A O 1
ATOM 1457 N N . PRO A 1 178 ? -10.621 -7.798 -13.091 1.00 59.38 178 PRO A N 1
ATOM 1458 C CA . PRO A 1 178 ? -11.708 -8.760 -13.011 1.00 59.38 178 PRO A CA 1
ATOM 1459 C C . PRO A 1 178 ? -11.713 -9.337 -11.595 1.00 59.38 178 PRO A C 1
ATOM 1461 O O . PRO A 1 178 ? -10.667 -9.766 -11.101 1.00 59.38 178 PRO A O 1
ATOM 1464 N N . ASP A 1 179 ? -12.871 -9.293 -10.938 1.00 51.41 179 ASP A N 1
ATOM 1465 C CA . ASP A 1 179 ? -13.069 -10.009 -9.688 1.00 51.41 179 ASP A CA 1
ATOM 1466 C C . ASP A 1 179 ? -12.718 -11.470 -9.971 1.00 51.41 179 ASP A C 1
ATOM 1468 O O . ASP A 1 179 ? -13.418 -12.152 -10.721 1.00 51.41 179 ASP A O 1
ATOM 1472 N N . ASN A 1 180 ? -11.599 -11.940 -9.421 1.00 50.69 180 ASN A N 1
ATOM 1473 C CA . ASN A 1 180 ? -11.344 -13.366 -9.314 1.00 50.69 180 ASN A CA 1
ATOM 1474 C C . ASN A 1 180 ? -12.289 -13.892 -8.225 1.00 50.69 180 ASN A C 1
ATOM 1476 O O . ASN A 1 180 ? -11.871 -14.166 -7.103 1.00 50.69 180 ASN A O 1
ATOM 1480 N N . GLU A 1 181 ? -13.579 -13.973 -8.543 1.00 49.78 181 GLU A N 1
ATOM 1481 C CA . GLU A 1 181 ? -14.428 -15.011 -7.978 1.00 49.78 181 GLU A CA 1
ATOM 1482 C C . GLU A 1 181 ? -14.120 -16.284 -8.758 1.00 49.78 181 GLU A C 1
ATOM 1484 O O . GLU A 1 181 ? -14.740 -16.546 -9.780 1.00 49.78 181 GLU A O 1
ATOM 1489 N N . GLU A 1 182 ? -13.118 -17.034 -8.312 1.00 47.22 182 GLU A N 1
ATOM 1490 C CA . GLU A 1 182 ? -12.982 -18.455 -8.633 1.00 47.22 182 GLU A CA 1
ATOM 1491 C C . GLU A 1 182 ? -12.084 -19.113 -7.567 1.00 47.22 182 GLU A C 1
ATOM 1493 O O . GLU A 1 182 ? -10.866 -18.939 -7.568 1.00 47.22 182 GLU A O 1
ATOM 1498 N N . ASP A 1 183 ? -12.781 -19.745 -6.612 1.00 41.03 183 ASP A N 1
ATOM 1499 C CA . ASP A 1 183 ? -12.514 -21.009 -5.894 1.00 41.03 183 ASP A CA 1
ATOM 1500 C C . ASP A 1 183 ? -11.090 -21.385 -5.427 1.00 41.03 183 ASP A C 1
ATOM 1502 O O . ASP A 1 183 ? -10.203 -21.695 -6.257 1.00 41.03 183 ASP A O 1
#